Protein AF-A0A4C1WX88-F1 (afdb_monomer_lite)

Organism: Eumeta variegata (NCBI:txid151549)

Sequence (118 aa):
MRAQIIGDEKVQEFSEKLLQIGKDTYPIVENTGYNVIETPEQLINEVYPSIAEWLRERIILATKNDIVNGINMKIIQEMILREDKIYMPMTDEQESINFPTEFLNSLNVQGMPLHYLK

Structure (mmCIF, N/CA/C/O backbone):
data_AF-A0A4C1WX88-F1
#
_entry.id   AF-A0A4C1WX88-F1
#
loop_
_atom_site.group_PDB
_atom_site.id
_atom_site.type_symbol
_atom_site.label_atom_id
_atom_site.label_alt_id
_atom_site.label_comp_id
_atom_site.label_asym_id
_atom_site.label_entity_id
_atom_site.label_seq_id
_atom_site.pdbx_PDB_ins_code
_atom_site.Cartn_x
_atom_site.Cartn_y
_atom_site.Cartn_z
_atom_site.occupancy
_atom_site.B_iso_or_equiv
_atom_site.auth_seq_id
_atom_site.auth_comp_id
_atom_site.auth_asym_id
_atom_site.auth_atom_id
_atom_site.pdbx_PDB_model_num
ATOM 1 N N . MET A 1 1 ? -6.951 4.896 -7.547 1.00 43.88 1 MET A N 1
ATOM 2 C CA . MET A 1 1 ? -7.442 3.532 -7.870 1.00 43.88 1 MET A CA 1
ATOM 3 C C . MET A 1 1 ? -8.940 3.472 -7.551 1.00 43.88 1 MET A C 1
ATOM 5 O O . MET A 1 1 ? -9.309 3.949 -6.486 1.00 43.88 1 MET A O 1
ATOM 9 N N . ARG A 1 2 ? -9.814 2.998 -8.455 1.00 38.53 2 ARG A N 1
ATOM 10 C CA . ARG A 1 2 ? -11.264 2.851 -8.192 1.00 38.53 2 ARG A CA 1
ATOM 11 C C . ARG A 1 2 ? -11.568 1.376 -7.920 1.00 38.53 2 ARG A C 1
ATOM 13 O O . ARG A 1 2 ? -11.670 0.603 -8.862 1.00 38.53 2 ARG A O 1
ATOM 20 N N . ALA A 1 3 ? -11.670 0.987 -6.651 1.00 45.28 3 ALA A N 1
ATOM 21 C CA . ALA A 1 3 ? -12.196 -0.325 -6.285 1.00 45.28 3 ALA A CA 1
ATOM 22 C C . ALA A 1 3 ? -13.726 -0.255 -6.360 1.00 45.28 3 ALA A C 1
ATOM 24 O O . ALA A 1 3 ? -14.355 0.447 -5.570 1.00 45.28 3 ALA A O 1
ATOM 25 N N . GLN A 1 4 ? -14.319 -0.917 -7.351 1.00 49.22 4 GLN A N 1
ATOM 26 C CA . GLN A 1 4 ? -15.768 -0.996 -7.494 1.00 49.22 4 GLN A CA 1
ATOM 27 C C . GLN A 1 4 ? -16.223 -2.323 -6.886 1.00 49.22 4 GLN A C 1
ATOM 29 O O . GLN A 1 4 ? -16.158 -3.367 -7.527 1.00 49.22 4 GLN A O 1
ATOM 34 N N . ILE A 1 5 ? -16.616 -2.290 -5.615 1.00 57.94 5 ILE A N 1
ATOM 35 C CA . ILE A 1 5 ? -17.180 -3.456 -4.936 1.00 57.94 5 ILE A CA 1
ATOM 36 C C . ILE A 1 5 ? -18.690 -3.406 -5.204 1.00 57.94 5 ILE A C 1
ATOM 38 O O . ILE A 1 5 ? -19.380 -2.514 -4.720 1.00 57.94 5 ILE A O 1
ATOM 42 N N . ILE A 1 6 ? -19.196 -4.280 -6.075 1.00 52.50 6 ILE A N 1
ATOM 43 C CA . ILE A 1 6 ? -20.607 -4.297 -6.490 1.00 52.50 6 ILE A CA 1
ATOM 44 C C . ILE A 1 6 ? -21.300 -5.475 -5.802 1.00 52.50 6 ILE A C 1
ATOM 46 O O . ILE A 1 6 ? -20.826 -6.601 -5.910 1.00 52.50 6 ILE A O 1
ATOM 50 N N . GLY A 1 7 ? -22.438 -5.221 -5.146 1.00 60.72 7 GLY A N 1
ATOM 51 C CA . GLY A 1 7 ? -23.340 -6.271 -4.649 1.00 60.72 7 GLY A CA 1
ATOM 52 C C . GLY A 1 7 ? -23.273 -6.593 -3.152 1.00 60.72 7 GLY A C 1
ATOM 53 O O . GLY A 1 7 ? -23.930 -7.538 -2.731 1.00 60.72 7 GLY A O 1
ATOM 54 N N . ASP A 1 8 ? -22.532 -5.826 -2.350 1.00 68.56 8 ASP A N 1
ATOM 55 C CA . ASP A 1 8 ? -22.469 -6.001 -0.893 1.00 68.56 8 ASP A CA 1
ATOM 56 C C . ASP A 1 8 ? -23.000 -4.737 -0.187 1.00 68.56 8 ASP A C 1
ATOM 58 O O . ASP A 1 8 ? -22.540 -3.622 -0.447 1.00 68.56 8 ASP A O 1
ATOM 62 N N . GLU A 1 9 ? -24.001 -4.898 0.686 1.00 68.00 9 GLU A N 1
ATOM 63 C CA . GLU A 1 9 ? -24.621 -3.80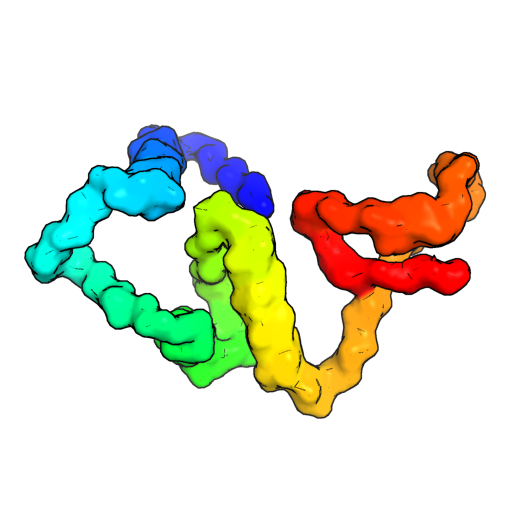4 1.455 1.00 68.00 9 GLU A CA 1
ATOM 64 C C . GLU A 1 9 ? -23.600 -3.043 2.317 1.00 68.00 9 GLU A C 1
ATOM 66 O O . GLU A 1 9 ? -23.790 -1.863 2.615 1.00 68.00 9 GLU A O 1
ATOM 71 N N . LYS A 1 10 ? -22.472 -3.672 2.670 1.00 75.12 10 LYS A N 1
ATOM 72 C CA . LYS A 1 10 ? -21.425 -3.063 3.503 1.00 75.12 10 LYS A CA 1
ATOM 73 C C . LYS A 1 10 ? -20.449 -2.173 2.736 1.00 75.12 10 LYS A C 1
ATOM 75 O O . LYS A 1 10 ? -19.616 -1.513 3.355 1.00 75.12 10 LYS A O 1
ATOM 80 N N . VAL A 1 11 ? -20.529 -2.112 1.405 1.00 73.00 11 VAL A N 1
ATOM 81 C CA . VAL A 1 11 ? -19.594 -1.320 0.581 1.00 73.00 11 VAL A CA 1
ATOM 82 C C . VAL A 1 11 ? -19.713 0.166 0.862 1.00 73.00 11 VAL A C 1
ATOM 84 O O . VAL A 1 11 ? -18.705 0.879 0.888 1.00 73.00 11 VAL A O 1
ATOM 87 N N . GLN A 1 12 ? -20.938 0.638 1.079 1.00 74.94 12 GLN A N 1
ATOM 88 C CA . GLN A 1 12 ? -21.175 2.036 1.394 1.00 74.94 12 GLN A CA 1
ATOM 89 C C . GLN A 1 12 ? -20.584 2.387 2.763 1.00 74.94 12 GLN A C 1
ATOM 91 O O . GLN A 1 12 ? -19.813 3.339 2.861 1.00 74.94 12 GLN A O 1
ATOM 96 N N . GLU A 1 13 ? -20.832 1.557 3.778 1.00 80.38 13 GLU A N 1
ATOM 97 C CA . GLU A 1 13 ? -20.250 1.713 5.116 1.00 80.38 13 GLU A CA 1
ATOM 98 C C . GLU A 1 13 ? -18.710 1.687 5.073 1.00 80.38 13 GLU A C 1
ATOM 100 O O . GLU A 1 13 ? -18.042 2.511 5.697 1.00 80.38 13 GLU A O 1
ATOM 105 N N . PHE A 1 14 ? -18.126 0.774 4.291 1.00 76.19 14 PHE A N 1
ATOM 106 C CA . PHE A 1 14 ? -16.681 0.694 4.089 1.00 76.19 14 PHE A CA 1
ATOM 107 C C . PHE A 1 14 ? -16.121 1.955 3.418 1.00 76.19 14 PHE A C 1
ATOM 109 O O . PHE A 1 14 ? -15.111 2.501 3.862 1.00 76.19 14 PHE A O 1
ATOM 116 N N . SER A 1 15 ? -16.797 2.458 2.384 1.00 75.56 15 SER A N 1
ATOM 117 C CA . SER A 1 15 ? -16.398 3.6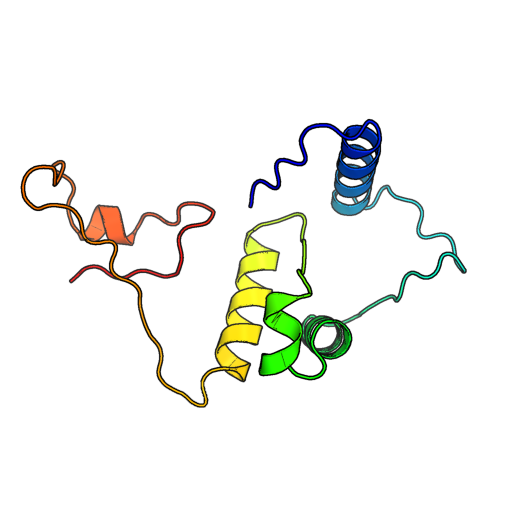80 1.678 1.00 75.56 15 SER A CA 1
ATOM 118 C C . SER A 1 15 ? -16.474 4.910 2.586 1.00 75.56 15 SER A C 1
ATOM 120 O O . SER A 1 15 ? -15.565 5.739 2.587 1.00 75.56 15 SER A O 1
ATOM 122 N N . GLU A 1 16 ? -17.521 5.015 3.405 1.00 80.31 16 GLU A N 1
ATOM 123 C CA . GLU A 1 16 ? -17.682 6.083 4.395 1.00 80.31 16 GLU A CA 1
ATOM 124 C C . GLU A 1 16 ? -16.593 6.024 5.474 1.00 80.31 16 GLU A C 1
ATOM 126 O O . GLU A 1 16 ? -16.005 7.056 5.805 1.00 80.31 16 GLU A O 1
ATOM 131 N N . LYS A 1 17 ? -16.244 4.824 5.955 1.00 78.69 17 LYS A N 1
ATOM 132 C CA . LYS A 1 17 ? -15.116 4.614 6.877 1.00 78.69 17 LYS A CA 1
ATOM 133 C C . LYS A 1 17 ? -13.785 5.045 6.261 1.00 78.69 17 LYS A C 1
ATOM 135 O O . LYS A 1 17 ? -13.046 5.799 6.890 1.00 78.69 17 LYS A O 1
ATOM 140 N N . LEU A 1 18 ? -13.498 4.652 5.017 1.00 75.56 18 LEU A N 1
ATOM 141 C CA . LEU A 1 18 ? -12.289 5.087 4.304 1.00 75.56 18 LEU A CA 1
ATOM 142 C C . LEU A 1 18 ? -12.217 6.614 4.160 1.00 75.56 18 LEU A C 1
ATOM 144 O O . LEU A 1 18 ? -11.146 7.203 4.319 1.00 75.56 18 LEU A O 1
ATOM 148 N N . LEU A 1 19 ? -13.351 7.269 3.894 1.00 80.12 19 LEU A N 1
ATOM 149 C CA . LEU A 1 19 ? -13.429 8.730 3.827 1.00 80.12 19 LEU A CA 1
ATOM 150 C C . LEU A 1 19 ? -13.152 9.386 5.183 1.00 80.12 19 LEU A C 1
ATOM 152 O O . LEU A 1 19 ? -12.460 10.402 5.228 1.00 80.12 19 LEU A O 1
ATOM 156 N N . GLN A 1 20 ? -13.674 8.826 6.276 1.00 81.81 20 GLN A N 1
ATOM 157 C CA . GLN A 1 20 ? -13.428 9.338 7.626 1.00 81.81 20 GLN A CA 1
ATOM 158 C C . GLN A 1 20 ? -11.959 9.183 8.034 1.00 81.81 20 GLN A C 1
ATOM 160 O O . GLN A 1 20 ? -11.394 10.130 8.585 1.00 81.81 20 GLN A O 1
ATOM 165 N N . ILE A 1 21 ? -11.332 8.046 7.699 1.00 77.69 21 ILE A N 1
ATOM 166 C CA . ILE A 1 21 ? -9.896 7.793 7.909 1.00 77.69 21 ILE A CA 1
ATOM 167 C C . ILE A 1 21 ? -9.065 8.804 7.113 1.00 77.69 21 ILE A C 1
ATOM 169 O O . ILE A 1 21 ? -8.172 9.441 7.657 1.00 77.69 21 ILE A O 1
ATOM 173 N N . GLY A 1 22 ? -9.395 9.033 5.838 1.00 71.19 22 GLY A N 1
ATOM 174 C CA . GLY A 1 22 ? -8.681 10.012 5.010 1.00 71.19 22 GLY A CA 1
ATOM 175 C C . GLY A 1 22 ? -8.821 11.465 5.449 1.00 71.19 22 GLY A C 1
ATOM 176 O O . GLY A 1 22 ? -7.985 12.287 5.078 1.00 71.19 22 GLY A O 1
ATOM 177 N N . LYS A 1 23 ? -9.864 11.777 6.220 1.00 79.75 23 LYS A N 1
ATOM 178 C CA . LYS A 1 23 ? -10.091 13.091 6.832 1.00 79.75 23 LYS A CA 1
ATOM 179 C C . LYS A 1 23 ? -9.561 13.186 8.264 1.00 79.75 23 LYS A C 1
ATOM 181 O O . LYS A 1 23 ? -9.772 14.221 8.884 1.00 79.75 23 LYS A O 1
ATOM 186 N N . ASP A 1 24 ? -8.927 12.131 8.776 1.00 74.00 24 ASP A N 1
ATOM 187 C CA . ASP A 1 24 ? -8.441 12.036 10.159 1.00 74.00 24 ASP A CA 1
ATOM 188 C C . ASP A 1 24 ? -9.549 12.268 11.210 1.00 74.00 24 ASP A C 1
ATOM 190 O O . ASP A 1 24 ? -9.349 12.793 12.299 1.00 74.00 24 ASP A O 1
ATOM 194 N N . THR A 1 25 ? -10.781 11.913 10.835 1.00 80.19 25 THR A N 1
ATOM 195 C CA . THR A 1 25 ? -12.000 12.084 11.651 1.00 80.19 25 THR A CA 1
ATOM 196 C C . THR A 1 25 ? -12.506 10.762 12.212 1.00 80.19 25 THR A C 1
ATOM 198 O O . THR A 1 25 ? -13.439 10.743 13.014 1.00 80.19 25 THR A O 1
ATOM 201 N N . TYR A 1 26 ? -11.913 9.651 11.772 1.00 76.75 26 TYR A N 1
ATOM 202 C CA . TYR A 1 26 ? -12.242 8.335 12.282 1.00 76.75 26 TYR A CA 1
ATOM 203 C C . TYR A 1 26 ? -11.588 8.156 13.657 1.00 76.75 26 TYR A C 1
ATOM 205 O O . TYR A 1 26 ? -10.370 8.306 13.760 1.00 76.75 26 TYR A O 1
ATOM 213 N N . PRO A 1 27 ? -12.356 7.856 14.717 1.00 71.19 27 PRO A N 1
ATOM 214 C CA . PRO A 1 27 ? -11.797 7.740 16.053 1.00 71.19 27 PRO A CA 1
ATOM 215 C C . PRO A 1 27 ? -10.815 6.567 16.102 1.00 71.19 27 PRO A C 1
ATOM 217 O O . PRO A 1 27 ? -11.195 5.410 15.905 1.00 71.19 27 PRO A O 1
ATOM 220 N N . ILE A 1 28 ? -9.546 6.867 16.387 1.00 66.69 28 ILE A N 1
ATOM 221 C CA . ILE A 1 28 ? -8.546 5.859 16.741 1.00 66.69 28 ILE A CA 1
ATOM 222 C C . ILE A 1 28 ? -8.868 5.434 18.171 1.00 66.69 28 ILE A C 1
ATOM 224 O O . ILE A 1 28 ? -8.412 6.032 19.142 1.00 66.69 28 ILE A O 1
ATOM 228 N N . VAL A 1 29 ? -9.759 4.459 18.306 1.00 63.00 29 VAL A N 1
ATOM 229 C CA . VAL A 1 29 ? -10.070 3.874 19.608 1.00 63.00 29 VAL A CA 1
ATOM 230 C C . VAL A 1 29 ? -8.923 2.927 19.954 1.00 63.00 29 VAL A C 1
ATOM 232 O O . VAL A 1 29 ? -8.618 2.019 19.182 1.00 63.00 29 VAL A O 1
ATOM 235 N N . GLU A 1 30 ? -8.261 3.132 21.091 1.00 53.59 30 GLU A N 1
ATOM 236 C CA . GLU A 1 30 ? -7.295 2.156 21.597 1.00 53.59 30 GLU A CA 1
ATOM 237 C C . GLU A 1 30 ? -8.003 0.796 21.748 1.00 53.59 30 GLU A C 1
ATOM 239 O O . GLU A 1 30 ? -9.117 0.731 22.272 1.00 53.59 30 GLU A O 1
ATOM 244 N N . ASN A 1 31 ? -7.358 -0.287 21.292 1.00 54.47 31 ASN A N 1
ATOM 245 C CA . ASN A 1 31 ? -7.815 -1.685 21.405 1.00 54.47 31 ASN A CA 1
ATOM 246 C C . ASN A 1 31 ? -8.744 -2.248 20.297 1.00 54.47 31 ASN A C 1
ATOM 248 O O . ASN A 1 31 ? -9.409 -3.262 20.499 1.00 54.47 31 ASN A O 1
ATOM 252 N N . THR A 1 32 ? -8.776 -1.655 19.103 1.00 56.31 32 THR A N 1
ATOM 253 C CA . THR A 1 32 ? -9.588 -2.131 17.955 1.00 56.31 32 THR A CA 1
ATOM 254 C C . THR A 1 32 ? -8.838 -2.999 16.937 1.00 56.31 32 THR A C 1
ATOM 256 O O . THR A 1 32 ? -9.393 -3.319 15.888 1.00 56.31 32 THR A O 1
ATOM 259 N N . GLY A 1 33 ? -7.589 -3.388 17.212 1.00 58.06 33 GLY A N 1
ATOM 260 C CA . GLY A 1 33 ? -6.769 -4.160 16.266 1.00 58.06 33 GLY A CA 1
ATOM 261 C C . GLY A 1 33 ? -6.154 -3.326 15.135 1.00 58.06 33 GLY A C 1
ATOM 262 O O . GLY A 1 33 ? -5.783 -3.882 14.105 1.00 58.06 33 GLY A O 1
ATOM 263 N N . TYR A 1 34 ? -6.050 -2.004 15.308 1.00 66.94 34 TYR A N 1
ATOM 264 C CA . TYR A 1 34 ? -5.253 -1.150 14.426 1.00 66.94 34 TYR A CA 1
ATOM 265 C C . TYR A 1 34 ? -3.815 -1.084 14.941 1.00 66.94 34 TYR A C 1
ATOM 267 O O . TYR A 1 34 ? -3.597 -0.768 16.110 1.00 66.94 34 TYR A O 1
ATOM 275 N N . ASN A 1 35 ? -2.850 -1.333 14.059 1.00 69.69 35 ASN A N 1
ATOM 276 C CA . ASN A 1 35 ? -1.445 -1.061 14.333 1.00 69.69 35 ASN A CA 1
ATOM 277 C C . ASN A 1 35 ? -1.117 0.349 13.845 1.00 69.69 35 ASN A C 1
ATOM 279 O O . ASN A 1 35 ? -1.380 0.700 12.693 1.00 69.69 35 ASN A O 1
ATOM 283 N N . VAL A 1 36 ? -0.583 1.171 14.746 1.00 72.56 36 VAL A N 1
ATOM 284 C CA . VAL A 1 36 ? -0.045 2.482 14.386 1.00 72.56 36 VAL A CA 1
ATOM 285 C C . VAL A 1 36 ? 1.329 2.249 13.783 1.00 72.56 36 VAL A C 1
ATOM 287 O O . VAL A 1 36 ? 2.194 1.649 14.416 1.00 72.56 36 VAL A O 1
ATOM 290 N N . ILE A 1 37 ? 1.507 2.711 12.552 1.00 76.88 37 ILE A N 1
ATOM 291 C CA . ILE A 1 37 ? 2.741 2.543 11.797 1.00 76.88 37 ILE A CA 1
ATOM 292 C C . ILE A 1 37 ? 3.317 3.927 11.528 1.00 76.88 37 ILE A C 1
ATOM 294 O O . ILE A 1 37 ? 2.619 4.806 11.022 1.00 76.88 37 ILE A O 1
ATOM 298 N N . GLU A 1 38 ? 4.587 4.122 11.876 1.00 77.06 38 GLU A N 1
ATOM 299 C CA . GLU A 1 38 ? 5.234 5.433 11.816 1.00 77.06 38 GLU A CA 1
ATOM 300 C C . GLU A 1 38 ? 5.884 5.697 10.455 1.00 77.06 38 GLU A C 1
ATOM 302 O O . GLU A 1 38 ? 5.990 6.854 10.041 1.00 77.06 38 GLU A O 1
ATOM 307 N N . THR A 1 39 ? 6.297 4.645 9.735 1.00 82.75 39 THR A N 1
ATOM 308 C CA . THR A 1 39 ? 6.976 4.795 8.441 1.00 82.75 39 THR A CA 1
ATOM 309 C C . THR A 1 39 ? 6.395 3.916 7.325 1.00 82.75 39 THR A C 1
ATOM 311 O O . THR A 1 39 ? 5.903 2.812 7.575 1.00 82.75 39 THR A O 1
ATOM 314 N N . PRO A 1 40 ? 6.477 4.356 6.053 1.00 80.88 40 PRO A N 1
ATOM 315 C CA . PRO A 1 40 ? 6.068 3.536 4.914 1.00 80.88 40 PRO A CA 1
ATOM 316 C C . PRO A 1 40 ? 6.814 2.198 4.814 1.00 80.88 40 PRO A C 1
ATOM 318 O O . PRO A 1 40 ? 6.231 1.223 4.354 1.00 80.88 40 PRO A O 1
ATOM 321 N N . GLU A 1 41 ? 8.080 2.124 5.238 1.00 83.88 41 GLU A N 1
ATOM 322 C CA . GLU A 1 41 ? 8.850 0.870 5.227 1.00 83.88 41 GLU A CA 1
ATOM 323 C C . GLU A 1 41 ? 8.294 -0.139 6.229 1.00 83.88 41 GLU A C 1
ATOM 325 O O . GLU A 1 41 ? 8.191 -1.324 5.921 1.00 83.88 41 GLU A O 1
ATOM 330 N N . GLN A 1 42 ? 7.910 0.316 7.423 1.00 86.94 42 GLN A N 1
ATOM 331 C CA . GLN A 1 42 ? 7.268 -0.549 8.409 1.00 86.94 42 GLN A CA 1
ATOM 332 C C . GLN A 1 42 ? 5.945 -1.101 7.861 1.00 86.94 42 GLN A C 1
ATOM 334 O O . GLN A 1 42 ? 5.706 -2.302 7.952 1.00 86.94 42 GLN A O 1
ATOM 339 N N . LEU A 1 43 ? 5.147 -0.255 7.195 1.00 87.81 43 LEU A N 1
ATOM 340 C CA . LEU A 1 43 ? 3.891 -0.666 6.559 1.00 87.81 43 LEU A CA 1
ATOM 341 C C . LEU A 1 43 ? 4.122 -1.725 5.479 1.00 87.81 43 LEU A C 1
ATOM 343 O O . LEU A 1 43 ? 3.419 -2.732 5.444 1.00 87.81 43 LEU A O 1
ATOM 347 N N . ILE A 1 44 ? 5.104 -1.508 4.600 1.00 87.38 44 ILE A N 1
ATOM 348 C CA . ILE A 1 44 ? 5.434 -2.456 3.530 1.00 87.38 44 ILE A CA 1
ATOM 349 C C . ILE A 1 44 ? 5.883 -3.793 4.120 1.00 87.38 44 ILE A C 1
ATOM 351 O O . ILE A 1 44 ? 5.395 -4.821 3.670 1.00 87.38 44 ILE A O 1
ATOM 355 N N . ASN A 1 45 ? 6.735 -3.797 5.147 1.00 87.44 45 ASN A N 1
ATOM 356 C CA . ASN A 1 45 ? 7.221 -5.033 5.766 1.00 87.44 45 ASN A CA 1
ATOM 357 C C . ASN A 1 45 ? 6.126 -5.800 6.519 1.00 87.44 45 ASN A C 1
ATOM 359 O O . ASN A 1 45 ? 6.113 -7.029 6.515 1.00 87.44 45 ASN A O 1
ATOM 363 N N . GLU A 1 46 ? 5.195 -5.096 7.160 1.00 87.81 46 GLU A N 1
ATOM 364 C CA . GLU A 1 46 ? 4.089 -5.728 7.878 1.00 87.81 46 GLU A CA 1
ATOM 365 C C . GLU A 1 46 ? 3.050 -6.320 6.912 1.00 87.81 46 GLU A C 1
ATOM 367 O O . GLU A 1 46 ? 2.584 -7.453 7.083 1.00 87.81 46 GLU A O 1
ATOM 372 N N . VAL A 1 47 ? 2.717 -5.579 5.849 1.00 87.56 47 VAL A N 1
ATOM 373 C CA . VAL A 1 47 ? 1.768 -6.036 4.828 1.00 87.56 47 VAL A CA 1
ATOM 374 C C . VAL A 1 47 ? 2.405 -7.081 3.917 1.00 87.56 47 VAL A C 1
ATOM 376 O O . VAL A 1 47 ? 1.757 -8.078 3.613 1.00 87.56 47 VAL A O 1
ATOM 379 N N . TYR A 1 48 ? 3.668 -6.921 3.536 1.00 89.50 48 TYR A N 1
ATOM 380 C CA . TYR A 1 48 ? 4.403 -7.811 2.640 1.00 89.50 48 TYR A CA 1
ATOM 381 C C . TYR A 1 48 ? 5.725 -8.296 3.263 1.00 89.50 48 TYR A C 1
ATOM 383 O O . TYR A 1 48 ? 6.796 -7.939 2.776 1.00 89.50 48 TYR A O 1
ATOM 391 N N . PRO A 1 49 ? 5.689 -9.199 4.262 1.00 85.94 49 PRO A N 1
ATOM 392 C CA . PRO A 1 49 ? 6.914 -9.768 4.840 1.00 85.94 49 PRO A CA 1
ATOM 393 C C . PRO A 1 49 ? 7.808 -10.467 3.799 1.00 85.94 49 PRO A C 1
ATOM 395 O O . PRO A 1 49 ? 9.018 -10.574 3.960 1.00 85.94 49 PRO A O 1
ATOM 398 N N . SER A 1 50 ? 7.183 -10.955 2.725 1.00 86.56 50 SER A N 1
ATOM 399 C CA . SER A 1 50 ? 7.806 -11.518 1.529 1.00 86.56 50 SER A CA 1
ATOM 400 C C . SER A 1 50 ? 7.058 -10.979 0.312 1.00 86.56 50 SER A C 1
ATOM 402 O O . SER A 1 50 ? 5.985 -11.469 -0.049 1.00 86.56 50 SER A O 1
ATOM 404 N N . ILE A 1 51 ? 7.588 -9.924 -0.310 1.00 81.81 51 ILE A N 1
ATOM 405 C CA . ILE A 1 51 ? 6.915 -9.238 -1.423 1.00 81.81 51 ILE A CA 1
ATOM 406 C C . ILE A 1 51 ? 6.545 -10.226 -2.539 1.00 81.81 51 ILE A C 1
ATOM 408 O O . ILE A 1 51 ? 5.432 -10.178 -3.050 1.00 81.81 51 ILE A O 1
ATOM 412 N N . ALA A 1 52 ? 7.422 -11.174 -2.879 1.00 80.50 52 ALA A N 1
ATOM 413 C CA . ALA A 1 52 ? 7.174 -12.144 -3.949 1.00 80.50 52 ALA A CA 1
ATOM 414 C C . ALA A 1 52 ? 5.947 -13.045 -3.709 1.00 80.50 52 ALA A C 1
ATOM 416 O O . ALA A 1 52 ? 5.260 -13.409 -4.664 1.00 80.50 52 ALA A O 1
ATOM 417 N N . GLU A 1 53 ? 5.674 -13.398 -2.454 1.00 84.12 53 GLU A N 1
ATOM 418 C CA . GLU A 1 53 ? 4.573 -14.291 -2.084 1.00 84.12 53 GLU A CA 1
ATOM 419 C C . GLU A 1 53 ? 3.285 -13.506 -1.832 1.00 84.12 53 GLU A C 1
ATOM 421 O O . GLU A 1 53 ? 2.212 -13.898 -2.286 1.00 84.12 53 GLU A O 1
ATOM 426 N N . TRP A 1 54 ? 3.391 -12.354 -1.170 1.00 85.94 54 TRP A N 1
ATOM 427 C CA . TRP A 1 54 ? 2.228 -11.640 -0.652 1.00 85.94 54 TRP A CA 1
ATOM 428 C C . TRP A 1 54 ? 1.641 -10.596 -1.607 1.00 85.94 54 TRP A C 1
ATOM 430 O O . TRP A 1 54 ? 0.491 -10.200 -1.410 1.00 85.94 54 TRP A O 1
ATOM 440 N N . LEU A 1 55 ? 2.354 -10.179 -2.667 1.00 82.50 55 LEU A N 1
ATOM 441 C CA . LEU A 1 55 ? 1.859 -9.141 -3.591 1.00 82.50 55 LEU A CA 1
ATOM 442 C C . LEU A 1 55 ? 0.535 -9.512 -4.279 1.00 82.50 55 LEU A C 1
ATOM 444 O O . LEU A 1 55 ? -0.204 -8.637 -4.717 1.00 82.50 55 LEU A O 1
ATOM 448 N N . ARG A 1 56 ? 0.260 -10.814 -4.433 1.00 80.06 56 ARG A N 1
ATOM 449 C CA . ARG A 1 56 ? -0.960 -11.316 -5.089 1.00 80.06 56 ARG A CA 1
ATOM 450 C C . ARG A 1 56 ? -2.156 -11.394 -4.148 1.00 80.06 56 ARG A C 1
ATOM 452 O O . ARG A 1 56 ? -3.287 -11.448 -4.620 1.00 80.06 56 ARG A O 1
ATOM 459 N N . GLU A 1 57 ? -1.903 -11.440 -2.846 1.00 84.94 57 GLU A N 1
ATOM 460 C CA . GLU A 1 57 ? -2.920 -11.728 -1.833 1.00 84.94 57 GLU A CA 1
ATOM 461 C C . GLU A 1 57 ? -3.303 -10.498 -1.014 1.00 84.94 57 GLU A C 1
ATOM 463 O O . GLU A 1 57 ? -4.371 -10.466 -0.404 1.00 84.94 57 GLU A O 1
ATOM 468 N N . ARG A 1 58 ? -2.437 -9.483 -0.982 1.00 84.75 58 ARG A N 1
ATOM 469 C CA . ARG A 1 58 ? -2.606 -8.298 -0.143 1.00 84.75 58 ARG A CA 1
ATOM 470 C C . ARG A 1 58 ? -2.531 -7.027 -0.979 1.00 84.75 58 ARG A C 1
ATOM 472 O O . ARG A 1 58 ? -1.883 -6.987 -2.019 1.00 84.75 58 ARG A O 1
ATOM 479 N N . ILE A 1 59 ? -3.226 -5.992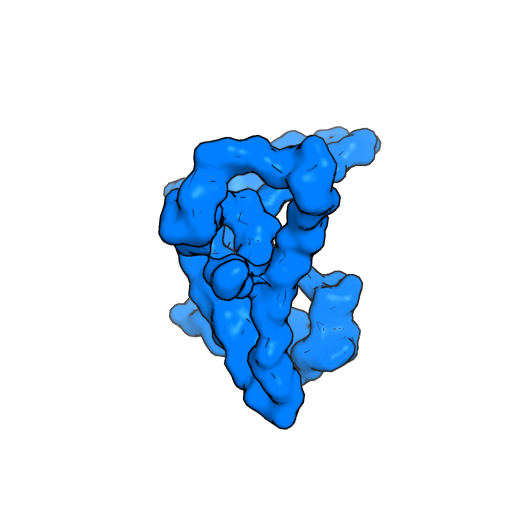 -0.514 1.00 83.31 59 ILE A N 1
ATOM 480 C CA . ILE A 1 59 ? -3.265 -4.672 -1.145 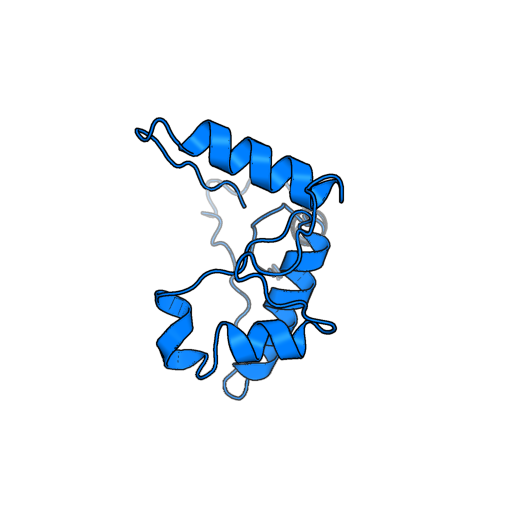1.00 83.31 59 ILE A CA 1
ATOM 481 C C . ILE A 1 59 ? -3.108 -3.587 -0.084 1.00 83.31 59 ILE A C 1
ATOM 483 O O . ILE A 1 59 ? -3.683 -3.680 1.000 1.00 83.31 59 ILE A O 1
ATOM 487 N N . ILE A 1 60 ? -2.357 -2.536 -0.416 1.00 84.44 60 ILE A N 1
ATOM 488 C CA . ILE A 1 60 ? -2.279 -1.316 0.389 1.00 84.44 60 ILE A CA 1
ATOM 489 C C . ILE A 1 60 ? -3.178 -0.266 -0.255 1.00 84.44 60 ILE A C 1
ATOM 491 O O . ILE A 1 60 ? -3.022 0.072 -1.430 1.00 84.44 60 ILE A O 1
ATOM 495 N N . LEU A 1 61 ? -4.115 0.263 0.528 1.00 79.81 61 LEU A N 1
ATOM 496 C CA . LEU A 1 61 ? -4.998 1.347 0.119 1.00 79.81 61 LEU A CA 1
ATOM 497 C C . LEU A 1 61 ? -4.609 2.619 0.870 1.00 79.81 61 LEU A C 1
ATOM 499 O O . LEU A 1 61 ? -4.449 2.602 2.086 1.00 79.81 61 LEU A O 1
ATOM 503 N N . ALA A 1 62 ? -4.491 3.728 0.144 1.00 78.62 62 ALA A N 1
ATOM 504 C CA . ALA A 1 62 ? -4.284 5.045 0.729 1.00 78.62 62 ALA A CA 1
ATOM 505 C C . ALA A 1 62 ? -5.227 6.071 0.096 1.00 78.62 62 ALA A C 1
ATOM 507 O O . ALA A 1 62 ? -5.735 5.897 -1.013 1.00 78.62 62 ALA A O 1
ATOM 508 N N . THR A 1 63 ? -5.468 7.153 0.829 1.00 73.88 63 THR A N 1
ATOM 509 C CA . THR A 1 63 ? -6.494 8.154 0.505 1.00 73.88 63 THR A CA 1
ATOM 510 C C . THR A 1 63 ? -6.063 9.112 -0.600 1.00 73.88 63 THR A C 1
ATOM 512 O O . THR A 1 63 ? -6.909 9.630 -1.328 1.00 73.88 63 THR A O 1
ATOM 515 N N . LYS A 1 64 ? -4.751 9.322 -0.760 1.00 76.44 64 LYS A N 1
ATOM 516 C CA . LYS A 1 64 ? -4.150 10.161 -1.804 1.00 76.44 64 LYS A CA 1
ATOM 517 C C . LYS A 1 64 ? -3.253 9.331 -2.709 1.00 76.44 64 LYS A C 1
ATOM 519 O O . LYS A 1 64 ? -2.474 8.505 -2.234 1.00 76.44 64 LYS A O 1
ATOM 524 N N . ASN A 1 65 ? -3.317 9.600 -4.010 1.00 74.56 65 ASN A N 1
ATOM 525 C CA . ASN A 1 65 ? -2.494 8.891 -4.991 1.00 74.56 65 ASN A CA 1
ATOM 526 C C . ASN A 1 65 ? -1.002 9.185 -4.819 1.00 74.56 65 ASN A C 1
ATOM 528 O O . ASN A 1 65 ? -0.187 8.328 -5.110 1.00 74.56 65 ASN A O 1
ATOM 532 N N . ASP A 1 66 ? -0.640 10.356 -4.310 1.00 79.50 66 ASP A N 1
ATOM 533 C CA . ASP A 1 66 ? 0.743 10.755 -4.046 1.00 79.50 66 ASP A CA 1
ATOM 534 C C . ASP A 1 66 ? 1.379 9.826 -2.995 1.00 79.50 66 ASP A C 1
ATOM 536 O O . ASP A 1 66 ? 2.514 9.380 -3.156 1.00 79.50 66 ASP A O 1
ATOM 540 N N . ILE A 1 67 ? 0.598 9.447 -1.974 1.00 80.31 67 ILE A N 1
ATOM 541 C CA . ILE A 1 67 ? 0.991 8.464 -0.956 1.00 80.31 67 ILE A CA 1
ATOM 542 C C . ILE A 1 67 ? 1.115 7.074 -1.590 1.00 80.31 67 ILE A C 1
ATOM 544 O O . ILE A 1 67 ? 2.126 6.401 -1.397 1.00 80.31 67 ILE A O 1
ATOM 548 N N . VAL A 1 68 ? 0.124 6.661 -2.395 1.00 81.31 68 VAL A N 1
ATOM 549 C CA . VAL A 1 68 ? 0.160 5.378 -3.126 1.00 81.31 68 VAL A CA 1
ATOM 550 C C . VAL A 1 68 ? 1.383 5.296 -4.040 1.00 81.31 68 VAL A C 1
ATOM 552 O O . VAL A 1 68 ? 2.066 4.280 -4.053 1.00 81.31 68 VAL A O 1
ATOM 555 N N . ASN A 1 69 ? 1.697 6.364 -4.772 1.00 82.00 69 ASN A N 1
ATOM 556 C CA . ASN A 1 69 ? 2.850 6.427 -5.663 1.00 82.00 69 ASN A CA 1
ATOM 557 C C . ASN A 1 69 ? 4.157 6.298 -4.877 1.00 82.00 69 ASN A C 1
ATOM 559 O O . ASN A 1 69 ? 5.024 5.533 -5.286 1.00 82.00 69 ASN A O 1
ATOM 563 N N . GLY A 1 70 ? 4.285 6.980 -3.735 1.00 84.69 70 GLY A N 1
ATOM 564 C CA . GLY A 1 70 ? 5.451 6.837 -2.860 1.00 84.69 70 GLY A CA 1
ATOM 565 C C . GLY A 1 70 ? 5.645 5.403 -2.354 1.00 84.69 70 GLY A C 1
ATOM 566 O O . GLY A 1 70 ? 6.756 4.880 -2.406 1.00 84.69 70 GLY A O 1
ATOM 567 N N . ILE A 1 71 ? 4.563 4.746 -1.923 1.00 86.19 71 ILE A N 1
ATOM 568 C CA . ILE A 1 71 ? 4.586 3.347 -1.464 1.00 86.19 71 ILE A CA 1
ATOM 569 C C . ILE A 1 71 ? 4.927 2.399 -2.621 1.00 86.19 71 ILE A C 1
ATOM 571 O O . ILE A 1 71 ? 5.821 1.568 -2.486 1.00 86.19 71 ILE A O 1
ATOM 575 N N . ASN A 1 72 ? 4.277 2.554 -3.776 1.00 84.50 72 ASN A N 1
ATOM 576 C CA . ASN A 1 72 ? 4.526 1.722 -4.953 1.00 84.50 72 ASN A CA 1
ATOM 577 C C . ASN A 1 72 ? 5.976 1.834 -5.430 1.00 84.50 72 ASN A C 1
ATOM 579 O O . ASN A 1 72 ? 6.580 0.817 -5.753 1.00 84.50 72 ASN A O 1
ATOM 583 N N . MET A 1 73 ? 6.551 3.041 -5.437 1.00 83.00 73 MET A N 1
ATOM 584 C CA . MET A 1 73 ? 7.955 3.239 -5.809 1.00 83.00 73 MET A CA 1
ATOM 585 C C . MET A 1 73 ? 8.905 2.520 -4.850 1.00 83.00 73 MET A C 1
ATOM 587 O O . MET A 1 73 ? 9.857 1.899 -5.313 1.00 83.00 73 MET A O 1
ATOM 591 N N . LYS A 1 74 ? 8.631 2.536 -3.539 1.00 84.44 74 LYS A N 1
ATOM 592 C CA . LYS A 1 74 ? 9.423 1.786 -2.548 1.00 84.44 74 LYS A CA 1
ATOM 593 C C . LYS A 1 74 ? 9.325 0.273 -2.753 1.00 84.44 74 LYS A C 1
ATOM 595 O O . LYS A 1 74 ? 10.352 -0.391 -2.795 1.00 84.44 74 LYS A O 1
ATOM 600 N N . ILE A 1 75 ? 8.116 -0.258 -2.952 1.00 85.12 75 ILE A N 1
ATOM 601 C CA . ILE A 1 75 ? 7.904 -1.691 -3.230 1.00 85.12 75 ILE A CA 1
ATOM 602 C C . ILE A 1 75 ? 8.651 -2.102 -4.501 1.00 85.12 75 ILE A C 1
ATOM 604 O O . ILE A 1 75 ? 9.340 -3.117 -4.520 1.00 85.12 75 ILE A O 1
ATOM 608 N N . ILE A 1 76 ? 8.540 -1.297 -5.560 1.00 80.25 76 ILE A N 1
ATOM 609 C CA . ILE A 1 76 ? 9.246 -1.524 -6.819 1.00 80.25 76 ILE A CA 1
ATOM 610 C C . ILE A 1 76 ? 10.763 -1.523 -6.574 1.00 80.25 76 ILE A C 1
ATOM 612 O O . ILE A 1 76 ? 11.417 -2.483 -6.964 1.00 80.25 76 ILE A O 1
ATOM 616 N N . GLN A 1 77 ? 11.321 -0.542 -5.854 1.00 79.38 77 GLN A N 1
ATOM 617 C CA . GLN A 1 77 ? 12.751 -0.506 -5.503 1.00 79.38 77 GLN A CA 1
ATOM 618 C C . GLN A 1 77 ? 13.223 -1.754 -4.741 1.00 79.38 77 GLN A C 1
ATOM 620 O O . GLN A 1 77 ? 14.301 -2.264 -5.037 1.00 79.38 77 GLN A O 1
ATOM 625 N N . GLU A 1 78 ? 12.424 -2.281 -3.811 1.00 77.19 78 GLU A N 1
ATOM 626 C CA . GLU A 1 78 ? 12.745 -3.530 -3.105 1.00 77.19 78 GLU A CA 1
ATOM 627 C C . GLU A 1 78 ? 12.633 -4.775 -4.006 1.00 77.19 78 GLU A C 1
ATOM 629 O O . GLU A 1 78 ? 13.348 -5.757 -3.800 1.00 77.19 78 GLU A O 1
ATOM 634 N N . MET A 1 79 ? 11.787 -4.742 -5.044 1.00 73.00 79 MET A N 1
ATOM 635 C CA . MET A 1 79 ? 11.697 -5.805 -6.055 1.00 73.00 79 MET A CA 1
ATOM 636 C C . MET A 1 79 ? 12.819 -5.747 -7.102 1.00 73.00 79 MET A C 1
ATOM 638 O O . MET A 1 79 ? 13.221 -6.797 -7.620 1.00 73.00 79 MET A O 1
ATOM 642 N N . ILE A 1 80 ? 13.338 -4.557 -7.432 1.00 60.50 80 ILE A N 1
ATOM 643 C CA . ILE A 1 80 ? 14.372 -4.346 -8.461 1.00 60.50 80 ILE A CA 1
ATOM 644 C C . ILE A 1 80 ? 15.767 -4.703 -7.915 1.00 60.50 80 ILE A C 1
ATOM 646 O O . ILE A 1 80 ? 16.702 -3.912 -7.873 1.00 60.50 80 ILE A O 1
ATOM 650 N N . LEU A 1 81 ? 15.949 -5.978 -7.587 1.00 55.50 81 LEU A N 1
ATOM 651 C CA . LEU A 1 81 ? 17.193 -6.677 -7.929 1.00 55.50 81 LEU A CA 1
ATOM 652 C C . LEU A 1 81 ? 17.143 -7.209 -9.378 1.00 55.50 81 LEU A C 1
ATOM 654 O O . LEU A 1 81 ? 18.080 -7.858 -9.839 1.00 55.50 81 LEU A O 1
ATOM 658 N N . ARG A 1 82 ? 16.034 -6.974 -10.097 1.00 53.53 82 ARG A N 1
ATOM 659 C CA . ARG A 1 82 ? 15.730 -7.506 -11.431 1.00 53.53 82 ARG A CA 1
ATOM 660 C C . ARG A 1 82 ? 15.089 -6.422 -12.310 1.00 53.53 82 ARG A C 1
ATOM 662 O O . ARG A 1 82 ? 13.877 -6.302 -12.306 1.00 53.53 82 ARG A O 1
ATOM 669 N N . GLU A 1 83 ? 15.923 -5.661 -13.018 1.00 55.81 83 GLU A N 1
ATOM 670 C CA . GLU A 1 83 ? 15.627 -4.781 -14.174 1.00 55.81 83 GLU A CA 1
ATOM 671 C C . GLU A 1 83 ? 14.337 -3.927 -14.159 1.00 55.81 83 GLU A C 1
ATOM 673 O O . GLU A 1 83 ? 13.218 -4.433 -14.266 1.00 55.81 83 GLU A O 1
ATOM 678 N N . ASP A 1 84 ? 14.509 -2.602 -14.198 1.00 58.62 84 ASP A N 1
ATOM 679 C CA . ASP A 1 84 ? 13.431 -1.643 -14.459 1.00 58.62 84 ASP A CA 1
ATOM 680 C C . ASP A 1 84 ? 12.753 -1.917 -15.810 1.00 58.62 84 ASP A C 1
ATOM 682 O O . ASP A 1 84 ? 13.365 -1.790 -16.874 1.00 58.62 84 ASP A O 1
ATOM 686 N N . LYS A 1 85 ? 11.458 -2.254 -15.787 1.00 59.06 85 LYS A N 1
ATOM 687 C CA . LYS A 1 85 ? 10.629 -2.365 -16.996 1.00 59.06 85 LYS 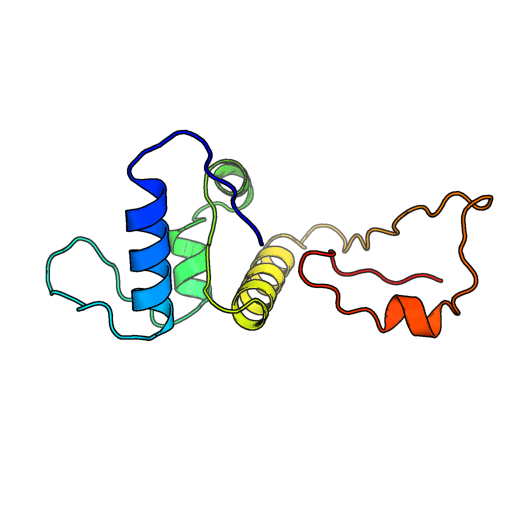A CA 1
ATOM 688 C C . LYS A 1 85 ? 9.637 -1.218 -17.062 1.00 59.06 85 LYS A C 1
ATOM 690 O O . LYS A 1 85 ? 8.639 -1.197 -16.347 1.00 59.06 85 LYS A O 1
ATOM 695 N N . ILE A 1 86 ? 9.906 -0.288 -17.970 1.00 62.69 86 ILE A N 1
ATOM 696 C CA . ILE A 1 86 ? 8.962 0.758 -18.360 1.00 62.69 86 ILE A CA 1
ATOM 697 C C . ILE A 1 86 ? 7.959 0.130 -19.331 1.00 62.69 86 ILE A C 1
ATOM 699 O O . ILE A 1 86 ? 8.350 -0.412 -20.367 1.00 62.69 86 ILE A O 1
ATOM 703 N N . TYR A 1 87 ? 6.670 0.183 -18.996 1.00 60.47 87 TYR A N 1
ATOM 704 C CA . TYR A 1 87 ? 5.616 -0.269 -19.899 1.00 60.47 87 TYR A CA 1
ATOM 705 C C .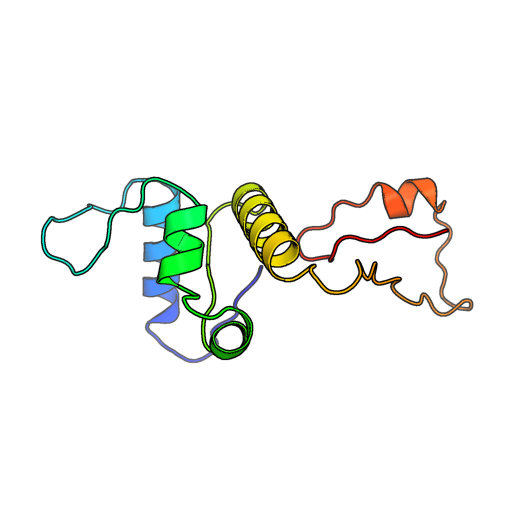 TYR A 1 87 ? 5.276 0.842 -20.889 1.00 60.47 87 TYR A C 1
ATOM 707 O O . TYR A 1 87 ? 4.854 1.931 -20.505 1.00 60.47 87 TYR A O 1
ATOM 715 N N . MET A 1 88 ? 5.449 0.541 -22.172 1.00 58.16 88 MET A N 1
ATOM 716 C CA . MET A 1 88 ? 5.006 1.380 -23.276 1.00 58.16 88 MET A CA 1
ATOM 717 C C . MET A 1 88 ? 3.581 0.949 -23.644 1.00 58.16 88 MET A C 1
ATOM 719 O O . MET A 1 88 ? 3.409 -0.187 -24.098 1.00 58.16 88 MET A O 1
ATOM 723 N N . PRO A 1 89 ? 2.546 1.777 -23.418 1.00 56.81 89 PRO A N 1
ATOM 724 C CA . PRO A 1 89 ? 1.235 1.492 -23.979 1.00 56.81 89 PRO A CA 1
ATOM 725 C C . PRO A 1 89 ? 1.377 1.500 -25.504 1.00 56.81 89 PRO A C 1
ATOM 727 O O . PRO A 1 89 ? 1.685 2.532 -26.093 1.00 56.81 89 PRO A O 1
ATOM 730 N N . MET A 1 90 ? 1.225 0.335 -26.136 1.00 54.47 90 MET A N 1
ATOM 731 C CA . MET A 1 90 ? 1.168 0.236 -27.593 1.00 54.47 90 MET A CA 1
ATOM 732 C C . MET A 1 90 ? -0.075 0.995 -28.056 1.00 54.47 90 MET A C 1
ATOM 734 O O . MET A 1 90 ? -1.194 0.539 -27.831 1.00 54.47 90 MET A O 1
ATOM 738 N N . THR A 1 91 ? 0.110 2.166 -28.656 1.00 53.53 91 THR A N 1
ATOM 739 C CA . THR A 1 91 ? -0.939 2.811 -29.444 1.00 53.53 91 THR A CA 1
ATOM 740 C C . THR A 1 91 ? -0.916 2.185 -30.826 1.00 53.53 91 THR A C 1
ATOM 742 O O . THR A 1 91 ? 0.112 2.258 -31.499 1.00 53.53 91 THR A O 1
ATOM 745 N N . ASP A 1 92 ? -2.023 1.568 -31.240 1.00 53.44 92 ASP A N 1
ATOM 746 C CA . ASP A 1 92 ? -2.215 1.164 -32.631 1.00 53.44 92 ASP A CA 1
ATOM 747 C C . ASP A 1 92 ? -1.923 2.374 -33.527 1.00 53.44 92 ASP A C 1
ATOM 749 O O . ASP A 1 92 ? -2.532 3.433 -33.375 1.00 53.44 92 ASP A O 1
ATOM 753 N N . GLU A 1 93 ? -0.967 2.245 -34.452 1.00 54.06 93 GLU A N 1
ATOM 754 C CA . GLU A 1 93 ? -0.490 3.362 -35.287 1.00 54.06 93 GLU A CA 1
ATOM 755 C C . GLU A 1 93 ? -1.632 4.030 -36.076 1.00 54.06 93 GLU A C 1
ATOM 757 O O . GLU A 1 93 ? -1.578 5.221 -36.379 1.00 54.06 93 GLU A O 1
ATOM 762 N N . GLN A 1 94 ? -2.698 3.270 -36.346 1.00 53.72 94 GLN A N 1
ATOM 763 C CA . GLN A 1 94 ? -3.901 3.693 -37.066 1.00 53.72 94 GLN A CA 1
ATOM 764 C C . GLN A 1 94 ? -4.863 4.547 -36.216 1.00 53.72 94 GLN A C 1
ATOM 766 O O . GLN A 1 94 ? -5.681 5.276 -36.773 1.00 53.72 94 GLN A O 1
ATOM 771 N N . GLU A 1 95 ? -4.758 4.481 -34.886 1.00 52.03 95 GLU A N 1
ATOM 772 C CA . GLU A 1 95 ? -5.570 5.229 -33.914 1.00 52.03 95 GLU A CA 1
ATOM 773 C C . GLU A 1 95 ? -4.708 6.183 -33.064 1.00 52.03 95 GLU A C 1
ATOM 775 O O . GLU A 1 95 ? -5.156 6.693 -32.037 1.00 52.03 95 GLU A O 1
ATOM 780 N N . SER A 1 96 ? -3.463 6.455 -33.485 1.00 52.50 96 SER A N 1
ATOM 781 C CA . SER A 1 96 ? -2.580 7.423 -32.827 1.00 52.50 96 SER A CA 1
ATOM 782 C C . SER A 1 96 ? -3.103 8.850 -33.042 1.00 52.50 96 SER A C 1
ATOM 784 O O . SER A 1 96 ? -2.804 9.566 -33.996 1.00 52.50 96 SER A O 1
ATOM 786 N N . ILE A 1 97 ? -3.981 9.265 -32.138 1.00 53.91 97 ILE A N 1
ATOM 787 C CA . ILE A 1 97 ? -4.533 10.612 -32.080 1.00 53.91 97 ILE A CA 1
ATOM 788 C C . ILE A 1 97 ? -3.374 11.592 -31.813 1.00 53.91 97 ILE A C 1
ATOM 790 O O . ILE A 1 97 ? -2.892 11.656 -30.692 1.00 53.91 97 ILE A O 1
ATOM 794 N N . ASN A 1 98 ? -2.931 12.320 -32.846 1.00 63.72 98 ASN A N 1
ATOM 795 C CA . ASN A 1 98 ? -2.498 13.736 -32.931 1.00 63.72 98 ASN A CA 1
ATOM 796 C C . ASN A 1 98 ? -1.736 14.453 -31.783 1.00 63.72 98 ASN A C 1
ATOM 798 O O . ASN A 1 98 ? -1.576 15.674 -31.853 1.00 63.72 98 ASN A O 1
ATOM 802 N N . PHE A 1 99 ? -1.258 13.779 -30.742 1.00 66.31 99 PHE A N 1
ATOM 803 C CA . PHE A 1 99 ? -0.612 14.429 -29.604 1.00 66.31 99 PHE A CA 1
ATOM 804 C C . PHE A 1 99 ? 0.904 14.218 -29.619 1.00 66.31 99 PHE A C 1
ATOM 806 O O . PHE A 1 99 ? 1.354 13.088 -29.806 1.00 66.31 99 PHE A O 1
ATOM 813 N N . PRO A 1 100 ? 1.702 15.281 -29.395 1.00 77.06 100 PRO A N 1
ATOM 814 C CA . PRO A 1 100 ? 3.148 15.154 -29.274 1.00 77.06 100 PRO A CA 1
ATOM 815 C C . PRO A 1 100 ? 3.533 14.187 -28.155 1.00 77.06 100 PRO A C 1
ATOM 817 O O . PRO A 1 100 ? 2.893 14.155 -27.098 1.00 77.06 100 PRO A O 1
ATOM 820 N N . THR A 1 101 ? 4.620 13.448 -28.352 1.00 73.00 101 THR A N 1
ATOM 821 C CA . THR A 1 101 ? 5.169 12.520 -27.358 1.00 73.00 101 THR A CA 1
ATOM 822 C C . THR A 1 101 ? 5.496 13.236 -26.045 1.00 73.00 101 THR A C 1
ATOM 824 O O . THR A 1 101 ? 5.294 12.684 -24.968 1.00 73.00 101 THR A O 1
ATOM 827 N N . GLU A 1 102 ? 5.913 14.504 -26.101 1.00 79.62 102 GLU A N 1
ATOM 828 C CA . GLU A 1 102 ? 6.137 15.362 -24.934 1.00 79.62 102 GLU A CA 1
ATOM 829 C C . GLU A 1 102 ? 4.848 15.607 -24.145 1.00 79.62 102 GLU A C 1
ATOM 831 O O . GLU A 1 102 ? 4.866 15.593 -22.914 1.00 79.62 102 GLU A O 1
ATOM 836 N N . PHE A 1 103 ? 3.722 15.800 -24.841 1.00 78.94 103 PHE A N 1
ATOM 837 C CA . PHE A 1 103 ? 2.421 15.962 -24.201 1.00 78.94 103 PHE A CA 1
ATOM 838 C C . PHE A 1 103 ? 2.001 14.660 -23.525 1.00 78.94 103 PHE A C 1
ATOM 840 O O . PHE A 1 103 ? 1.644 14.689 -22.352 1.00 78.94 103 PHE A O 1
ATOM 847 N N . LEU A 1 104 ? 2.120 13.521 -24.212 1.00 76.00 104 LEU A N 1
ATOM 848 C CA . LEU A 1 104 ? 1.779 12.214 -23.648 1.00 76.00 104 LEU A CA 1
ATOM 849 C C . LEU A 1 104 ? 2.667 11.855 -22.447 1.00 76.00 104 LEU A C 1
ATOM 851 O O . LEU A 1 104 ? 2.143 11.473 -21.409 1.00 76.00 104 LEU A O 1
ATOM 855 N N . ASN A 1 105 ? 3.977 12.098 -22.527 1.00 75.12 105 ASN A N 1
ATOM 856 C CA . ASN A 1 105 ? 4.912 11.903 -21.413 1.00 75.12 105 ASN A CA 1
ATOM 857 C C . ASN A 1 105 ? 4.667 12.865 -20.237 1.00 75.12 105 ASN A C 1
ATOM 859 O O . ASN A 1 105 ? 5.090 12.588 -19.115 1.00 75.12 105 ASN A O 1
ATOM 863 N N . SER A 1 106 ? 3.988 13.994 -20.465 1.00 75.44 106 SER A N 1
ATOM 864 C CA . SER A 1 106 ? 3.559 14.895 -19.388 1.00 75.44 106 SER A CA 1
ATOM 865 C C . SER A 1 106 ? 2.293 14.414 -18.667 1.00 75.44 106 SER A C 1
ATOM 867 O O . SER A 1 106 ? 1.966 14.918 -17.587 1.00 75.44 106 SER A O 1
ATOM 869 N N . LEU A 1 107 ? 1.568 13.441 -19.234 1.00 73.69 107 LEU A N 1
ATOM 870 C CA . LEU A 1 107 ? 0.317 12.948 -18.675 1.00 73.69 107 LEU A CA 1
ATOM 871 C C . LEU A 1 107 ? 0.572 12.069 -17.448 1.00 73.69 107 LEU A C 1
ATOM 873 O O . LEU A 1 107 ? 0.672 10.849 -17.525 1.00 73.69 107 LEU A O 1
ATOM 877 N N . ASN A 1 108 ? 0.552 12.674 -16.266 1.00 67.44 108 ASN A N 1
ATOM 878 C CA . ASN A 1 108 ? 0.497 11.932 -15.008 1.00 67.44 108 ASN A CA 1
ATOM 879 C C . ASN A 1 108 ? -0.951 11.519 -14.677 1.00 67.44 108 ASN A C 1
ATOM 881 O O . ASN A 1 108 ? -1.554 11.999 -13.712 1.00 67.44 108 ASN A O 1
ATOM 885 N N . VAL A 1 109 ? -1.559 10.686 -15.530 1.00 65.31 109 VAL A N 1
ATOM 886 C CA . VAL A 1 109 ? -2.939 10.221 -15.319 1.00 65.31 109 VAL A CA 1
ATOM 887 C C . VAL A 1 109 ? -2.978 9.252 -14.146 1.00 65.31 109 VAL A C 1
ATOM 889 O O . VAL A 1 109 ? -2.230 8.277 -14.086 1.00 65.31 109 VAL A O 1
ATOM 892 N N . GLN A 1 110 ? -3.902 9.497 -13.218 1.00 56.56 110 GLN A N 1
ATOM 893 C CA . GLN A 1 110 ? -4.088 8.655 -12.042 1.00 56.56 110 GLN A CA 1
ATOM 894 C C . GLN A 1 110 ? -4.366 7.199 -12.438 1.00 56.56 110 GLN A C 1
ATOM 896 O O . GLN A 1 110 ? -5.408 6.891 -13.013 1.00 56.56 110 GLN A O 1
ATOM 901 N N . GLY A 1 111 ? -3.457 6.297 -12.062 1.00 55.97 111 GLY A N 1
ATOM 902 C CA . GLY A 1 111 ? -3.582 4.862 -12.319 1.00 55.97 111 GLY A CA 1
ATOM 903 C C . GLY A 1 111 ? -2.868 4.363 -13.574 1.00 55.97 111 GLY A C 1
ATOM 904 O O . GLY A 1 111 ? -2.875 3.155 -13.791 1.00 55.97 111 GLY A O 1
ATOM 905 N N . MET A 1 112 ? -2.224 5.234 -14.362 1.00 64.62 112 MET A N 1
ATOM 906 C CA . MET A 1 112 ? -1.255 4.762 -15.351 1.00 64.62 112 MET A CA 1
ATOM 907 C C . MET A 1 112 ? 0.074 4.420 -14.666 1.00 64.62 112 MET A C 1
ATOM 909 O O . MET A 1 112 ? 0.536 5.187 -13.816 1.00 64.62 112 MET A O 1
ATOM 913 N N . PRO A 1 113 ? 0.695 3.277 -15.010 1.00 60.34 113 PRO A N 1
ATOM 914 C CA . PRO A 1 113 ? 2.051 2.988 -14.574 1.00 60.34 113 PRO A CA 1
ATOM 915 C C . PRO A 1 113 ? 3.021 4.037 -15.129 1.00 60.34 113 PRO A C 1
ATOM 917 O O . PRO A 1 113 ? 2.716 4.755 -16.088 1.00 60.34 113 PRO A O 1
ATOM 920 N N . LEU A 1 114 ? 4.203 4.116 -14.514 1.00 66.12 114 LEU A N 1
ATOM 921 C CA . LEU A 1 114 ? 5.275 4.966 -15.012 1.00 66.12 114 LEU A CA 1
ATOM 922 C C . LEU A 1 114 ? 5.575 4.574 -16.466 1.00 66.12 114 LEU A C 1
ATOM 924 O O . LEU A 1 114 ? 5.910 3.422 -16.748 1.00 66.12 114 LEU A O 1
ATOM 928 N N . HIS A 1 115 ? 5.424 5.531 -17.373 1.00 67.25 115 HIS A N 1
ATOM 929 C CA . HIS A 1 115 ? 5.607 5.332 -18.801 1.00 67.25 115 HIS A CA 1
ATOM 930 C C . HIS A 1 115 ? 6.535 6.405 -19.350 1.00 67.25 115 HIS A C 1
ATOM 932 O O . HIS A 1 115 ? 6.604 7.525 -18.845 1.00 67.25 115 HIS A O 1
ATOM 938 N N . TYR A 1 116 ? 7.265 6.028 -20.388 1.00 69.75 116 TYR A N 1
ATOM 939 C CA . TYR A 1 116 ? 8.070 6.939 -21.173 1.00 69.75 116 TYR A CA 1
ATOM 940 C C . TYR A 1 116 ? 8.012 6.469 -22.618 1.00 69.75 116 TYR A C 1
ATOM 942 O O . TYR A 1 116 ? 8.456 5.365 -22.941 1.00 69.75 116 TYR A O 1
ATOM 950 N N . LEU A 1 117 ? 7.413 7.295 -23.463 1.00 69.00 117 LEU A N 1
ATOM 951 C CA . LEU A 1 117 ? 7.318 7.094 -24.898 1.00 69.00 117 LEU A CA 1
ATOM 952 C C . LEU A 1 117 ? 8.553 7.734 -25.551 1.00 69.00 117 LEU A C 1
ATOM 954 O O . LEU A 1 117 ? 8.896 8.875 -25.223 1.00 69.00 117 LEU A O 1
ATOM 958 N N . LYS A 1 118 ? 9.234 6.976 -26.416 1.00 63.94 118 LYS A N 1
ATOM 959 C CA . LYS A 1 118 ? 10.361 7.447 -27.237 1.00 63.94 118 LYS A CA 1
ATOM 960 C C . LYS A 1 118 ? 9.879 7.956 -28.583 1.00 63.94 118 LYS A C 1
ATOM 962 O O . LYS A 1 118 ? 8.959 7.319 -29.136 1.00 63.94 118 LYS A O 1
#

Foldseek 3Di:
DDDDDPDDPCVVVVVVQLVCVLVVNRDPDPPPPDDDDDDLVSVCCVQPVPCVPRVVPGDDDDDDLVVVVVSVVVSVVVVPVPDDDADDDDDDPVRPPDDDQVVVQPDPDRPDDNHHDD

Secondary structure (DSSP, 8-state):
------S-THHHHHHHHHHHHHTT-S---TTSSPPP--SHHHHHHHH-SSHHHHTTT-----SSHHHHHHHHHHHHHHH-SS----------GGG--S--HHHHHH---TTPPP----

pLDDT: mean 71.42, std 11.99, range [38.53, 89.5]

Radius of gyration: 18.37 Å; chains: 1; bounding box: 42×30×59 Å